Protein AF-A0A3C0YXZ2-F1 (afdb_monomer)

Secondary structure (DSSP, 8-state):
-PPPHHHHHHHHHHHHHHHHHHHHHHHHHHTT-S-S-----TT-HHHHHHHHHHS-TT------S--HHHHHHTT--HHHHHHHHTT-TTSTTTTSSGGG---

pLDDT: mean 96.52, std 4.19, range [66.31, 98.88]

Sequence (103 aa):
MALSPEMMLEMYRKMVTIRTFERFAVQEFHAGNIPGVVHAYIGEEAVAVGVCTALKVTDKIVSTHRGHGHTIAKGADIKLMMAELFARSNGYCHGRGGSMHIA

Structure (mmCIF, N/CA/C/O backbone):
data_AF-A0A3C0YXZ2-F1
#
_entry.id   AF-A0A3C0YXZ2-F1
#
loop_
_atom_site.group_PDB
_atom_site.id
_atom_site.type_symbol
_atom_site.label_atom_id
_atom_site.label_alt_id
_atom_site.label_comp_id
_atom_site.label_asym_id
_atom_site.label_entity_id
_atom_site.label_seq_id
_atom_site.pdbx_PDB_ins_code
_atom_site.Cartn_x
_atom_site.Cartn_y
_atom_site.Cartn_z
_atom_site.occupancy
_atom_site.B_iso_or_equiv
_atom_site.auth_seq_id
_atom_site.auth_comp_id
_atom_site.auth_asym_id
_atom_site.auth_atom_id
_atom_site.pdbx_PDB_model_num
ATOM 1 N N . MET A 1 1 ? -11.507 -6.128 24.008 1.00 66.31 1 MET A N 1
ATOM 2 C CA . MET A 1 1 ? -12.591 -5.202 23.613 1.00 66.31 1 MET A CA 1
ATOM 3 C C . MET A 1 1 ? -13.347 -5.857 22.474 1.00 66.31 1 MET A C 1
ATOM 5 O O . MET A 1 1 ? -12.686 -6.386 21.589 1.00 66.31 1 MET A O 1
ATOM 9 N N . ALA A 1 2 ? -14.677 -5.888 22.511 1.00 86.25 2 ALA A N 1
ATOM 10 C CA . ALA A 1 2 ? -15.449 -6.357 21.362 1.00 86.25 2 ALA A CA 1
ATOM 11 C C . ALA A 1 2 ? -15.380 -5.293 20.252 1.00 86.25 2 ALA A C 1
ATOM 13 O O . ALA A 1 2 ? -15.464 -4.102 20.552 1.00 86.25 2 ALA A O 1
ATOM 14 N N . LEU A 1 3 ? -15.185 -5.709 19.001 1.00 93.06 3 LEU A N 1
ATOM 15 C CA . LEU A 1 3 ? -15.186 -4.799 17.853 1.00 93.06 3 LEU A CA 1
ATOM 16 C C . LEU A 1 3 ? -16.629 -4.410 17.522 1.00 93.06 3 LEU A C 1
ATOM 18 O O . LEU A 1 3 ? -17.497 -5.283 17.455 1.00 93.06 3 LEU A O 1
ATOM 22 N N . SER A 1 4 ? -16.888 -3.119 17.304 1.00 96.62 4 SER A N 1
ATOM 23 C CA . SER A 1 4 ? -18.210 -2.683 16.846 1.00 96.62 4 SER A CA 1
ATOM 24 C C . SER A 1 4 ? -18.456 -3.143 15.398 1.00 96.62 4 SER A C 1
ATOM 26 O O . SER A 1 4 ? -17.491 -3.329 14.644 1.00 96.62 4 SER A O 1
ATOM 28 N N . PRO A 1 5 ? -19.718 -3.319 14.968 1.00 97.50 5 PRO A N 1
ATOM 29 C CA . PRO A 1 5 ? -20.043 -3.620 13.572 1.00 97.50 5 PRO A CA 1
ATOM 30 C C . PRO A 1 5 ? -19.420 -2.635 12.573 1.00 97.50 5 PRO A C 1
ATOM 32 O O . PRO A 1 5 ? -18.913 -3.042 11.528 1.00 97.50 5 PRO A O 1
ATOM 35 N N . GLU A 1 6 ? -19.393 -1.350 12.917 1.00 97.50 6 GLU A N 1
ATOM 36 C CA . GLU A 1 6 ? -18.829 -0.276 12.097 1.00 97.50 6 GLU A CA 1
ATOM 37 C C . GLU A 1 6 ? -17.312 -0.433 11.964 1.00 97.50 6 GLU A C 1
ATOM 39 O O . GLU A 1 6 ? -16.781 -0.356 10.854 1.00 97.50 6 GLU A O 1
ATOM 44 N N . MET A 1 7 ? -16.624 -0.733 13.074 1.00 96.62 7 MET A N 1
ATOM 45 C CA . MET A 1 7 ? -15.186 -1.008 13.069 1.00 96.62 7 MET A CA 1
ATOM 46 C C . MET A 1 7 ? -14.858 -2.240 12.226 1.00 96.62 7 MET A C 1
ATOM 48 O O . MET A 1 7 ? -13.939 -2.198 11.412 1.00 96.62 7 MET A O 1
ATOM 52 N N . MET A 1 8 ? -15.618 -3.330 12.374 1.00 97.75 8 MET A N 1
ATOM 53 C CA . MET A 1 8 ? -15.412 -4.545 11.577 1.00 97.75 8 MET A CA 1
ATOM 54 C C . MET A 1 8 ? -15.587 -4.274 10.080 1.00 97.75 8 MET A C 1
ATOM 56 O O . MET A 1 8 ? -14.792 -4.749 9.267 1.00 97.75 8 MET A O 1
ATOM 60 N N . LEU A 1 9 ? -16.589 -3.473 9.711 1.00 98.44 9 LEU A N 1
ATOM 61 C CA . LEU A 1 9 ? -16.829 -3.096 8.324 1.00 98.44 9 LEU A CA 1
ATOM 62 C C . LEU A 1 9 ? -15.711 -2.205 7.766 1.00 98.44 9 LEU A C 1
ATOM 64 O O . LEU A 1 9 ? -15.300 -2.387 6.620 1.00 98.44 9 LEU A O 1
ATOM 68 N N . GLU A 1 10 ? -15.191 -1.265 8.556 1.00 97.81 10 GLU A N 1
ATOM 69 C CA . GLU A 1 10 ? -14.040 -0.449 8.160 1.00 97.81 10 GLU A CA 1
ATOM 70 C C . GLU A 1 10 ? -12.778 -1.301 7.982 1.00 97.81 10 GLU A C 1
ATOM 72 O O . GLU A 1 10 ? -12.107 -1.197 6.953 1.00 97.81 10 GLU A O 1
ATOM 77 N N . MET A 1 11 ? -12.482 -2.190 8.932 1.00 98.44 11 MET A N 1
ATOM 78 C CA . MET A 1 11 ? -11.347 -3.109 8.841 1.00 98.44 11 MET A CA 1
ATOM 79 C C . MET A 1 11 ? -11.451 -3.994 7.595 1.00 98.44 11 MET A C 1
ATOM 81 O O . MET A 1 11 ? -10.482 -4.124 6.847 1.00 98.44 11 MET A O 1
ATOM 85 N N . TYR A 1 12 ? -12.637 -4.544 7.319 1.00 98.62 12 TYR A N 1
ATOM 86 C CA . TYR A 1 12 ? -12.889 -5.318 6.106 1.00 98.62 12 TYR A CA 1
ATOM 87 C C . TYR A 1 12 ? -12.639 -4.494 4.839 1.00 98.62 12 TYR A C 1
ATOM 89 O O . TYR A 1 12 ? -11.897 -4.931 3.958 1.00 98.62 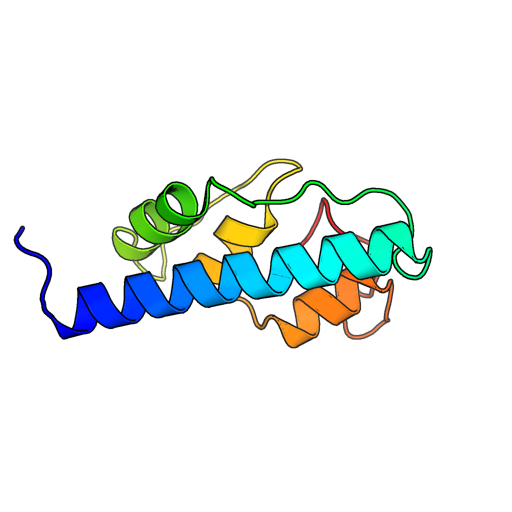12 TYR A O 1
ATOM 97 N N . ARG A 1 13 ? -13.189 -3.274 4.759 1.00 98.56 13 ARG A N 1
ATOM 98 C CA . ARG A 1 13 ? -12.954 -2.370 3.622 1.00 98.56 13 ARG A CA 1
ATOM 99 C C . ARG A 1 13 ? -11.467 -2.102 3.421 1.00 98.56 13 ARG A C 1
ATOM 101 O O . ARG A 1 13 ? -10.999 -2.204 2.293 1.00 98.56 13 ARG A O 1
ATOM 108 N N . LYS A 1 14 ? -10.711 -1.819 4.487 1.00 98.50 14 LYS A N 1
ATOM 109 C CA . LYS A 1 14 ? -9.260 -1.597 4.392 1.00 98.50 14 LYS A CA 1
ATOM 110 C C . LYS A 1 14 ? -8.524 -2.831 3.872 1.00 98.50 14 LYS A C 1
ATOM 112 O O . LYS A 1 14 ? -7.704 -2.692 2.969 1.00 98.50 14 LYS A O 1
ATOM 117 N N . MET A 1 15 ? -8.844 -4.029 4.368 1.00 98.88 15 MET A N 1
ATOM 118 C CA . MET A 1 15 ? -8.233 -5.268 3.867 1.00 98.88 15 MET A CA 1
ATOM 119 C C . MET A 1 15 ? -8.530 -5.488 2.376 1.00 98.88 15 MET A C 1
ATOM 121 O O . MET A 1 15 ? -7.626 -5.815 1.610 1.00 98.88 15 MET A O 1
ATOM 125 N N . VAL A 1 16 ? -9.771 -5.250 1.937 1.00 98.81 16 VAL A N 1
ATOM 126 C CA . VAL A 1 16 ? -10.152 -5.353 0.518 1.00 98.81 16 VAL A CA 1
ATOM 127 C C . VAL A 1 16 ? -9.446 -4.296 -0.334 1.00 98.81 16 VAL A C 1
ATOM 129 O O . VAL A 1 16 ? -8.985 -4.616 -1.431 1.00 98.81 16 VAL A O 1
ATOM 132 N N . THR A 1 17 ? -9.306 -3.063 0.158 1.00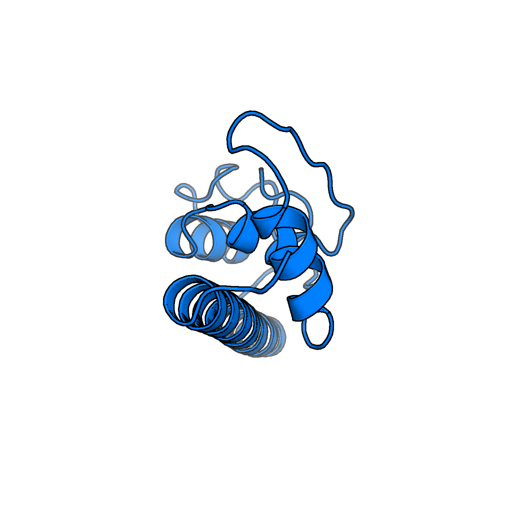 98.75 17 THR A N 1
ATOM 133 C CA . THR A 1 17 ? -8.547 -2.006 -0.525 1.00 98.75 17 THR A CA 1
ATOM 134 C C . THR A 1 17 ? -7.091 -2.414 -0.716 1.00 98.75 17 THR A C 1
ATOM 136 O O . THR A 1 17 ? -6.600 -2.336 -1.840 1.00 98.75 17 THR A O 1
ATOM 139 N N . ILE A 1 18 ? -6.427 -2.913 0.335 1.00 98.81 18 ILE A N 1
ATOM 140 C CA . ILE A 1 18 ? -5.043 -3.403 0.248 1.00 98.81 18 ILE A CA 1
ATOM 141 C C . ILE A 1 18 ? -4.962 -4.528 -0.786 1.00 98.81 18 ILE A C 1
ATOM 143 O O . ILE A 1 18 ? -4.218 -4.414 -1.753 1.00 98.81 18 ILE A O 1
ATOM 147 N N . ARG A 1 19 ? -5.796 -5.569 -0.667 1.00 98.81 19 ARG A N 1
ATOM 148 C CA . ARG A 1 19 ? -5.830 -6.686 -1.626 1.00 98.81 19 ARG A CA 1
ATOM 149 C C . ARG A 1 19 ? -5.998 -6.214 -3.073 1.00 98.81 19 ARG A C 1
ATOM 151 O O . ARG A 1 19 ? -5.362 -6.757 -3.974 1.00 98.81 19 ARG A O 1
ATOM 158 N N . THR A 1 20 ? -6.878 -5.245 -3.305 1.00 98.75 20 THR A N 1
ATOM 159 C CA . THR A 1 20 ? -7.178 -4.727 -4.647 1.00 98.75 20 THR A CA 1
ATOM 160 C C . THR A 1 20 ? -6.005 -3.927 -5.205 1.00 98.75 20 THR A C 1
ATOM 162 O O . THR A 1 20 ? -5.606 -4.156 -6.346 1.00 98.75 20 THR A O 1
ATOM 165 N N . PHE A 1 21 ? -5.417 -3.051 -4.386 1.00 98.69 21 PHE A N 1
ATOM 166 C CA . PHE A 1 21 ? -4.216 -2.292 -4.725 1.00 98.69 21 PHE A CA 1
ATOM 167 C C . PHE A 1 21 ? -3.063 -3.225 -5.105 1.00 98.69 21 PHE A C 1
ATOM 169 O O . PHE A 1 21 ? -2.482 -3.078 -6.178 1.00 98.69 21 PHE A O 1
ATOM 176 N N . GLU A 1 22 ? -2.788 -4.234 -4.275 1.00 98.56 22 GLU A N 1
ATOM 177 C CA . GLU A 1 22 ? -1.698 -5.180 -4.513 1.00 98.56 22 GLU A CA 1
ATOM 178 C C . GLU A 1 22 ? -1.898 -5.993 -5.790 1.00 98.56 22 GLU A C 1
ATOM 180 O O . GLU A 1 22 ? -0.965 -6.150 -6.572 1.00 98.56 22 GLU A O 1
ATOM 185 N N . ARG A 1 23 ? -3.112 -6.503 -6.040 1.00 98.62 23 ARG A N 1
ATOM 186 C CA . ARG A 1 23 ? -3.393 -7.274 -7.261 1.00 98.62 23 ARG A CA 1
ATOM 187 C C . ARG A 1 23 ? -3.153 -6.450 -8.520 1.00 98.62 23 ARG A C 1
ATOM 189 O O . ARG A 1 23 ? -2.599 -6.976 -9.481 1.00 98.62 23 ARG A O 1
ATOM 196 N N . PHE A 1 24 ? -3.553 -5.181 -8.504 1.00 98.50 24 PHE A N 1
ATOM 197 C CA . PHE A 1 24 ? -3.293 -4.274 -9.614 1.00 98.50 24 PHE A CA 1
ATOM 198 C C . PHE A 1 24 ? -1.795 -3.979 -9.756 1.00 98.50 24 PHE A C 1
ATOM 200 O O . PHE A 1 24 ? -1.255 -4.118 -10.846 1.00 98.50 24 PHE A O 1
ATOM 207 N N . ALA A 1 25 ? -1.097 -3.669 -8.659 1.00 98.25 25 ALA A N 1
ATOM 208 C CA . ALA A 1 25 ? 0.347 -3.433 -8.682 1.00 98.25 25 ALA A CA 1
ATOM 209 C C . ALA A 1 25 ? 1.129 -4.643 -9.226 1.00 98.25 25 ALA A C 1
ATOM 211 O O . ALA A 1 25 ? 2.019 -4.479 -10.054 1.00 98.25 25 ALA A O 1
ATOM 212 N N . VAL A 1 26 ? 0.771 -5.866 -8.821 1.00 98.50 26 VAL A N 1
ATOM 213 C CA . VAL A 1 26 ? 1.374 -7.102 -9.346 1.00 98.50 26 VAL A CA 1
ATOM 214 C C . VAL A 1 26 ? 1.097 -7.272 -10.840 1.00 98.50 26 VAL A C 1
ATOM 216 O O . VAL A 1 26 ? 2.009 -7.606 -11.594 1.00 98.50 26 VAL A O 1
ATOM 219 N N . GLN A 1 27 ? -0.136 -7.024 -11.288 1.00 98.56 27 GLN A N 1
ATOM 220 C CA . GLN A 1 27 ? -0.488 -7.104 -12.707 1.00 98.56 27 GLN A CA 1
ATOM 221 C C . GLN A 1 27 ? 0.340 -6.121 -13.547 1.00 98.56 27 GLN A C 1
ATOM 223 O O . GLN A 1 27 ? 0.927 -6.514 -14.553 1.00 98.56 27 GLN A O 1
ATOM 228 N N . GLU A 1 28 ? 0.422 -4.864 -13.121 1.00 98.56 28 GLU A N 1
ATOM 229 C CA . GLU A 1 28 ? 1.139 -3.807 -13.840 1.00 98.56 28 GLU A CA 1
ATOM 230 C C . GLU A 1 28 ? 2.658 -3.996 -13.802 1.00 98.56 28 GLU A C 1
ATOM 232 O O . GLU A 1 28 ? 3.355 -3.685 -14.769 1.00 98.56 28 GLU A O 1
ATOM 237 N N . PHE A 1 29 ? 3.176 -4.576 -12.719 1.00 98.38 29 PHE A N 1
ATOM 238 C CA . PHE A 1 29 ? 4.561 -5.018 -12.641 1.00 98.38 29 PHE A CA 1
ATOM 239 C C . PHE A 1 29 ? 4.863 -6.112 -13.669 1.00 98.38 29 PHE A C 1
ATOM 241 O O . PHE A 1 29 ? 5.820 -5.992 -14.430 1.00 98.38 29 PHE A O 1
ATOM 248 N N . HIS A 1 30 ? 4.018 -7.143 -13.765 1.00 98.00 30 HIS A N 1
ATOM 249 C CA . HIS A 1 30 ? 4.182 -8.192 -14.775 1.00 98.00 30 HIS A CA 1
ATOM 250 C C . HIS A 1 30 ? 3.983 -7.692 -16.211 1.00 98.00 30 HIS A C 1
ATOM 252 O O . HIS A 1 30 ? 4.583 -8.247 -17.129 1.00 98.00 30 HIS A O 1
ATOM 258 N N . ALA A 1 31 ? 3.192 -6.636 -16.408 1.00 98.38 31 ALA A N 1
ATOM 259 C CA . ALA A 1 31 ? 3.066 -5.951 -17.692 1.00 98.38 31 ALA A CA 1
ATOM 260 C C . ALA A 1 31 ? 4.294 -5.083 -18.046 1.00 98.38 31 ALA A C 1
ATOM 262 O O . ALA A 1 31 ? 4.386 -4.596 -19.170 1.00 98.38 31 ALA A O 1
ATOM 263 N N . GLY A 1 32 ? 5.233 -4.886 -17.113 1.00 97.94 32 GLY A N 1
ATOM 264 C CA . GLY A 1 32 ? 6.429 -4.060 -17.299 1.00 97.94 32 GLY A CA 1
ATOM 265 C C . GLY A 1 32 ? 6.198 -2.555 -17.130 1.00 97.94 32 GLY A C 1
ATOM 266 O O . GLY A 1 32 ? 7.095 -1.769 -17.426 1.00 97.94 32 GLY A O 1
ATOM 267 N N . ASN A 1 33 ? 5.022 -2.138 -16.650 1.00 98.06 33 ASN A N 1
ATOM 268 C CA . ASN A 1 33 ? 4.676 -0.723 -16.484 1.00 98.06 33 ASN A CA 1
ATOM 269 C C . ASN A 1 33 ? 5.224 -0.118 -15.183 1.00 98.06 33 ASN A C 1
ATOM 271 O O . ASN A 1 33 ? 5.432 1.094 -15.104 1.00 98.06 33 ASN A O 1
ATOM 275 N N . ILE A 1 34 ? 5.451 -0.952 -14.165 1.00 98.12 34 ILE A N 1
ATOM 276 C CA . ILE A 1 34 ? 6.066 -0.558 -12.893 1.00 98.12 34 ILE A CA 1
ATOM 277 C C . ILE A 1 34 ? 7.550 -0.954 -12.921 1.00 98.12 34 ILE A C 1
ATOM 279 O O . ILE A 1 34 ? 7.853 -2.144 -13.034 1.00 98.12 34 ILE A O 1
ATOM 283 N N . PRO A 1 35 ? 8.488 0.004 -12.812 1.00 95.19 35 PRO A N 1
ATOM 284 C CA . PRO A 1 35 ? 9.913 -0.298 -12.794 1.00 95.19 35 PRO A CA 1
ATOM 285 C C . PRO A 1 35 ? 10.359 -0.903 -11.454 1.00 95.19 35 PRO A C 1
ATOM 287 O O . PRO A 1 35 ? 9.787 -0.637 -10.397 1.00 95.19 35 PRO A O 1
ATOM 290 N N . GLY A 1 36 ? 11.457 -1.661 -11.481 1.00 93.38 36 GLY A N 1
ATOM 291 C CA . GLY A 1 36 ? 12.121 -2.149 -10.272 1.00 93.38 36 GLY A CA 1
ATOM 292 C C . GLY A 1 36 ? 11.525 -3.448 -9.734 1.00 93.38 36 GLY A C 1
ATOM 293 O O . GLY A 1 36 ? 11.594 -4.474 -10.402 1.00 93.38 36 GLY A O 1
ATOM 294 N N . VAL A 1 37 ? 11.021 -3.425 -8.499 1.00 93.56 37 VAL A N 1
ATOM 295 C CA . VAL A 1 37 ? 10.497 -4.603 -7.787 1.00 93.56 37 VAL A CA 1
ATOM 296 C C . VAL A 1 37 ? 9.203 -4.257 -7.063 1.00 93.56 37 VAL A C 1
ATOM 298 O O . VAL A 1 37 ? 9.054 -3.139 -6.578 1.00 93.56 37 VAL A O 1
ATOM 301 N N . VAL A 1 38 ? 8.294 -5.227 -6.947 1.00 96.94 38 VAL A N 1
ATOM 302 C CA . VAL A 1 38 ? 7.055 -5.118 -6.163 1.00 96.94 38 VAL A CA 1
ATOM 303 C C . VAL A 1 38 ? 6.993 -6.263 -5.155 1.00 96.94 38 VAL A C 1
ATOM 305 O O . VAL A 1 38 ? 6.943 -7.434 -5.532 1.00 96.94 38 VAL A O 1
ATOM 308 N N . HIS A 1 39 ? 6.971 -5.930 -3.863 1.00 97.56 39 HIS A N 1
ATOM 309 C CA . HIS A 1 39 ? 6.823 -6.908 -2.782 1.00 97.56 39 HIS A CA 1
ATOM 310 C C . HIS A 1 39 ? 5.379 -6.922 -2.285 1.00 97.56 39 HIS A C 1
ATOM 312 O O . HIS A 1 39 ? 5.005 -6.148 -1.407 1.00 97.56 39 HIS A O 1
ATOM 318 N N . ALA A 1 40 ? 4.56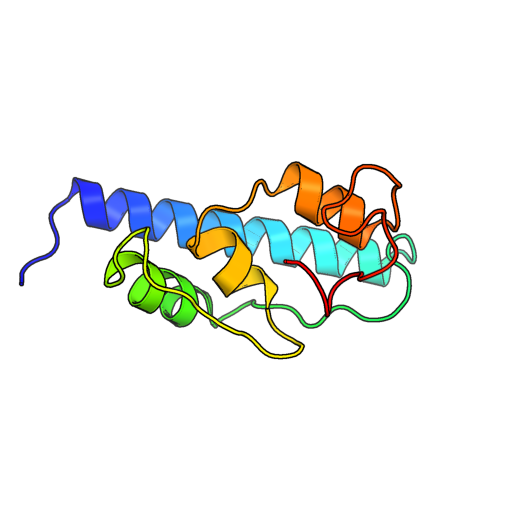7 -7.807 -2.865 1.00 97.06 40 ALA A N 1
ATOM 319 C CA . ALA A 1 40 ? 3.122 -7.760 -2.680 1.00 97.06 40 ALA A CA 1
ATOM 320 C C . ALA A 1 40 ? 2.666 -8.045 -1.236 1.00 97.06 40 ALA A C 1
ATOM 322 O O . ALA A 1 40 ? 3.059 -9.046 -0.649 1.00 97.06 40 ALA A O 1
ATOM 323 N N . TYR A 1 41 ? 1.768 -7.244 -0.672 1.00 98.19 41 TYR A N 1
ATOM 324 C CA . TYR A 1 41 ? 1.230 -7.450 0.690 1.00 98.19 41 TYR A CA 1
ATOM 325 C C . TYR A 1 41 ? 0.106 -8.516 0.771 1.00 98.19 41 TYR A C 1
ATOM 327 O O . TYR A 1 41 ? -0.574 -8.659 1.787 1.00 98.19 41 TYR A O 1
ATOM 335 N N . ILE A 1 42 ? -0.136 -9.251 -0.321 1.00 98.50 42 ILE A N 1
ATOM 336 C CA . ILE A 1 42 ? -1.253 -10.198 -0.459 1.00 98.50 42 ILE A CA 1
ATOM 337 C C . ILE A 1 42 ? -1.144 -11.316 0.582 1.00 98.50 42 ILE A C 1
ATOM 339 O O . ILE A 1 42 ? -0.168 -12.060 0.598 1.00 98.50 42 ILE A O 1
ATOM 343 N N . GLY A 1 43 ? -2.188 -11.473 1.396 1.00 98.56 43 GLY A N 1
ATOM 344 C CA . GLY A 1 43 ? -2.277 -12.495 2.444 1.00 98.56 43 GLY A CA 1
ATOM 345 C C . GLY A 1 43 ? -1.882 -12.002 3.838 1.00 98.56 43 GLY A C 1
ATOM 346 O O . GLY A 1 43 ? -2.186 -12.676 4.819 1.00 98.56 43 GLY A O 1
ATOM 347 N N . GLU A 1 44 ? -1.272 -10.819 3.945 1.00 98.62 44 GLU A N 1
ATOM 348 C CA . GLU A 1 44 ? -0.858 -10.215 5.217 1.00 98.62 44 GLU A CA 1
ATOM 349 C C . GLU A 1 44 ? -1.787 -9.071 5.662 1.00 98.62 44 GLU A C 1
ATOM 351 O O . GLU A 1 44 ? -1.526 -8.416 6.666 1.00 98.62 44 GLU A O 1
ATOM 356 N N . GLU A 1 45 ? -2.906 -8.816 4.971 1.00 98.81 45 GLU A N 1
ATOM 357 C CA . GLU A 1 45 ? -3.724 -7.605 5.164 1.00 98.81 45 GLU A CA 1
ATOM 358 C C . GLU A 1 45 ? -4.222 -7.416 6.603 1.00 98.81 45 GLU A C 1
ATOM 360 O O . GLU A 1 45 ? -4.284 -6.289 7.102 1.00 98.81 45 GLU A O 1
ATOM 365 N N . ALA A 1 46 ? -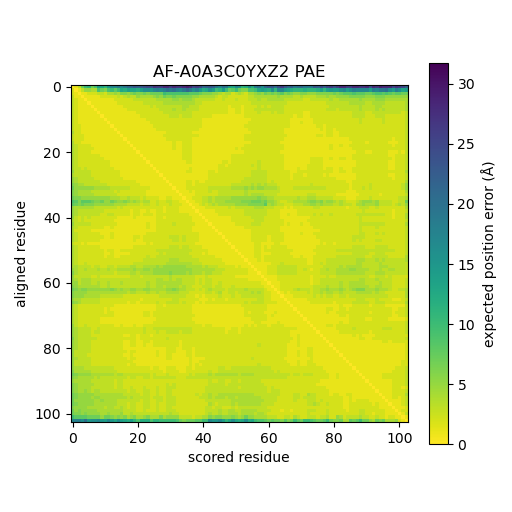4.541 -8.518 7.283 1.00 98.38 46 ALA A N 1
ATOM 366 C CA . ALA A 1 46 ? -4.980 -8.502 8.673 1.00 98.38 46 ALA A CA 1
ATOM 367 C C . ALA A 1 46 ? -3.898 -7.970 9.631 1.00 98.38 46 ALA A C 1
ATOM 369 O O . ALA A 1 46 ? -4.245 -7.364 10.644 1.00 98.38 46 ALA A O 1
ATOM 370 N N . VAL A 1 47 ? -2.609 -8.142 9.308 1.00 98.25 47 VAL A N 1
ATOM 371 C CA . VAL A 1 47 ? -1.484 -7.624 10.103 1.00 98.25 47 VAL A CA 1
ATOM 372 C C . VAL A 1 47 ? -1.495 -6.099 10.070 1.00 98.25 47 VAL A C 1
ATOM 374 O O . VAL A 1 47 ? -1.636 -5.461 11.114 1.00 98.25 47 VAL A O 1
ATOM 377 N N . ALA A 1 48 ? -1.432 -5.505 8.876 1.00 98.00 48 ALA A N 1
ATOM 378 C CA . ALA A 1 48 ? -1.432 -4.054 8.722 1.00 98.00 48 ALA A CA 1
ATOM 379 C C . ALA A 1 48 ? -2.700 -3.403 9.290 1.00 98.00 48 ALA A C 1
ATOM 381 O O . ALA A 1 48 ? -2.607 -2.422 10.031 1.00 98.00 48 ALA A O 1
ATOM 382 N N . VAL A 1 49 ? -3.881 -3.944 8.964 1.00 98.50 49 VAL A N 1
ATOM 383 C CA . VAL A 1 49 ? -5.161 -3.380 9.416 1.00 98.50 49 VAL A CA 1
ATOM 384 C C . VAL A 1 49 ? -5.336 -3.551 10.920 1.00 98.50 49 VAL A C 1
ATOM 386 O O . VAL A 1 49 ? -5.662 -2.582 11.596 1.00 98.50 49 VAL A O 1
ATOM 389 N N . GLY A 1 50 ? -5.068 -4.740 11.463 1.00 97.56 50 GLY A N 1
ATOM 390 C CA . GLY A 1 50 ? -5.189 -5.001 12.896 1.00 97.56 50 GLY A CA 1
ATOM 391 C C . GLY A 1 50 ? -4.284 -4.096 13.729 1.00 97.56 50 GLY A C 1
ATOM 392 O O . GLY A 1 50 ? -4.757 -3.460 14.671 1.00 97.56 50 GLY A O 1
ATOM 393 N N . VAL A 1 51 ? -3.007 -3.974 13.344 1.00 97.06 51 VAL A N 1
ATOM 394 C CA . VAL A 1 51 ? -2.060 -3.088 14.033 1.00 97.06 51 VAL A CA 1
ATOM 395 C C . VAL A 1 51 ? -2.490 -1.628 13.895 1.00 97.06 51 VAL A C 1
ATOM 397 O O . VAL A 1 51 ? -2.624 -0.942 14.903 1.00 97.06 51 VAL A O 1
ATOM 400 N N . CYS A 1 52 ? -2.764 -1.138 12.682 1.00 97.50 52 CYS A N 1
ATOM 401 C CA . CYS A 1 52 ? -3.074 0.282 12.483 1.00 97.50 52 CYS A CA 1
ATOM 402 C C . CYS A 1 52 ? -4.408 0.711 13.108 1.00 97.50 52 CYS A C 1
ATOM 404 O O . CYS A 1 52 ? -4.522 1.864 13.512 1.00 97.50 52 CYS A O 1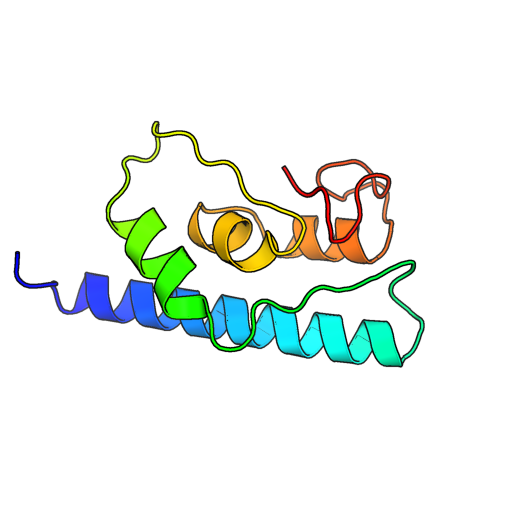
ATOM 406 N N . THR A 1 53 ? -5.394 -0.185 13.225 1.00 96.62 53 THR A N 1
ATOM 407 C CA . THR A 1 53 ? -6.658 0.093 13.928 1.00 96.62 53 THR A CA 1
ATOM 408 C C . THR A 1 53 ? -6.466 0.221 15.442 1.00 96.62 53 THR A C 1
ATOM 410 O O . THR A 1 53 ? -7.211 0.953 16.088 1.00 96.62 53 THR A O 1
ATOM 413 N N . ALA A 1 54 ? -5.474 -0.460 16.021 1.00 95.69 54 ALA A N 1
ATOM 414 C CA . ALA A 1 54 ? -5.173 -0.374 17.451 1.00 95.69 54 ALA A CA 1
ATOM 415 C C . ALA A 1 54 ? -4.315 0.851 17.828 1.00 95.69 54 ALA A C 1
ATOM 417 O O . ALA A 1 54 ? -4.211 1.190 19.007 1.00 95.69 54 ALA A O 1
ATOM 418 N N . LEU A 1 55 ? -3.693 1.504 16.843 1.00 96.56 55 LEU A N 1
ATOM 419 C CA . LEU A 1 55 ? -2.834 2.668 17.044 1.00 96.56 55 LEU A CA 1
ATOM 420 C C . LEU A 1 55 ? -3.629 3.974 17.064 1.00 96.56 55 LEU A C 1
ATOM 422 O O . LEU A 1 55 ? -4.627 4.141 16.362 1.00 96.56 55 LEU A O 1
ATOM 426 N N . LYS A 1 56 ? -3.117 4.966 17.794 1.00 96.19 56 LYS A N 1
ATOM 427 C CA . LYS A 1 56 ? -3.569 6.350 17.643 1.00 96.19 56 LYS A CA 1
ATOM 428 C C . LYS A 1 56 ? -3.061 6.910 16.319 1.00 96.19 56 LYS A C 1
ATOM 430 O O . LYS A 1 56 ? -2.020 6.510 15.790 1.00 96.19 56 LYS A O 1
ATOM 435 N N . VAL A 1 57 ? -3.750 7.929 15.810 1.00 93.12 57 VAL A N 1
ATOM 436 C CA . VAL A 1 57 ? -3.303 8.657 14.612 1.00 93.12 57 VAL A CA 1
ATOM 437 C C . VAL A 1 57 ? -1.893 9.240 14.788 1.00 93.12 57 VAL A C 1
ATOM 439 O O . VAL A 1 57 ? -1.106 9.221 13.849 1.00 93.12 57 VAL A O 1
ATOM 442 N N . THR A 1 58 ? -1.543 9.655 16.009 1.00 96.25 58 THR A N 1
ATOM 443 C CA . THR A 1 58 ? -0.241 10.238 16.370 1.00 96.25 58 THR A CA 1
ATOM 444 C C . THR A 1 58 ? 0.890 9.222 16.499 1.00 96.25 58 THR A C 1
ATOM 446 O O . THR A 1 58 ? 2.055 9.618 16.529 1.00 96.25 58 THR A O 1
ATOM 449 N N . ASP A 1 59 ? 0.573 7.931 16.605 1.00 97.69 59 ASP A N 1
ATOM 450 C CA . ASP A 1 59 ? 1.596 6.901 16.757 1.00 97.69 59 ASP A CA 1
ATOM 451 C C . ASP A 1 59 ? 2.320 6.694 15.427 1.00 97.69 59 ASP A C 1
ATOM 453 O O . ASP A 1 59 ? 1.696 6.632 14.362 1.00 97.69 59 ASP A O 1
ATOM 457 N N . LYS A 1 60 ? 3.647 6.581 15.489 1.00 95.50 60 LYS A N 1
ATOM 458 C CA . LYS A 1 60 ? 4.499 6.378 14.316 1.00 95.50 60 LYS A CA 1
ATOM 459 C C . LYS A 1 60 ? 4.703 4.891 14.062 1.00 95.50 60 LYS A C 1
ATOM 461 O O . LYS A 1 60 ? 4.828 4.109 15.000 1.00 95.50 60 LYS A O 1
ATOM 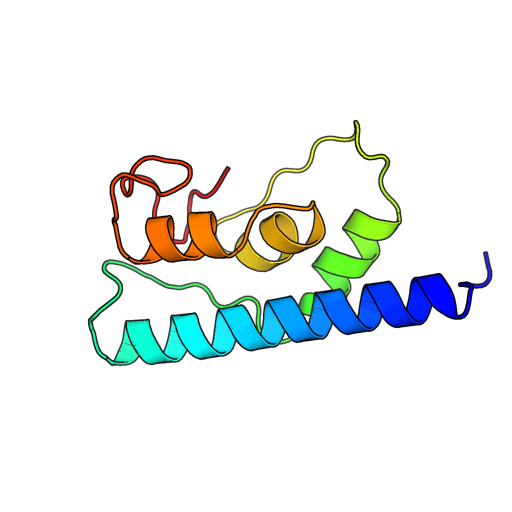466 N N . ILE A 1 61 ? 4.784 4.526 12.788 1.00 94.88 61 ILE A N 1
ATOM 467 C CA . ILE A 1 61 ? 5.134 3.177 12.346 1.00 94.88 61 ILE A CA 1
ATOM 468 C C . ILE A 1 61 ? 6.309 3.251 11.377 1.00 94.88 61 ILE A C 1
ATOM 470 O O . ILE A 1 61 ? 6.516 4.268 10.718 1.00 94.88 61 ILE A O 1
ATOM 474 N N . VAL A 1 62 ? 7.054 2.158 11.285 1.00 94.38 62 VAL A N 1
ATOM 475 C CA . VAL A 1 62 ? 8.033 1.923 10.227 1.00 94.38 62 VAL A CA 1
ATOM 476 C C . VAL A 1 62 ? 7.740 0.557 9.625 1.00 94.38 62 VAL A C 1
ATOM 478 O O . VAL A 1 62 ? 7.275 -0.345 10.323 1.00 94.38 62 VAL A O 1
ATOM 481 N N . SER A 1 63 ? 7.985 0.410 8.329 1.00 92.00 63 SER A N 1
ATOM 482 C CA . SER A 1 63 ? 7.895 -0.876 7.648 1.00 92.00 63 SER A CA 1
ATOM 483 C C . SER A 1 63 ? 9.207 -1.202 6.943 1.00 92.00 63 SER A C 1
ATOM 485 O O . SER A 1 63 ? 10.144 -0.405 6.940 1.00 92.00 63 SER A O 1
ATOM 487 N N . THR A 1 64 ? 9.283 -2.402 6.383 1.00 93.81 64 THR A N 1
ATOM 488 C CA . THR A 1 64 ? 10.412 -2.855 5.568 1.00 93.81 64 THR A CA 1
ATOM 489 C C . THR A 1 64 ? 10.086 -2.658 4.081 1.00 93.81 64 THR A C 1
ATOM 491 O O . THR A 1 64 ? 9.242 -1.840 3.723 1.00 93.81 64 THR A O 1
ATOM 494 N N . HIS A 1 65 ? 10.714 -3.435 3.196 1.00 95.19 65 HIS A N 1
ATOM 495 C CA . HIS A 1 65 ? 10.457 -3.420 1.754 1.00 95.19 65 HIS A CA 1
ATOM 496 C C . HIS A 1 65 ? 9.033 -3.867 1.360 1.00 95.19 65 HIS A C 1
ATOM 498 O O . HIS A 1 65 ? 8.643 -3.682 0.210 1.00 95.19 65 HIS A O 1
ATOM 504 N N . ARG A 1 66 ? 8.259 -4.460 2.286 1.00 96.75 66 ARG A N 1
ATOM 505 C CA . ARG A 1 66 ? 6.868 -4.916 2.092 1.00 96.75 66 ARG A CA 1
ATOM 506 C C . ARG A 1 66 ? 5.884 -3.957 2.782 1.00 96.75 66 ARG A C 1
ATOM 508 O O . ARG A 1 66 ? 5.080 -4.348 3.624 1.00 96.75 66 ARG A O 1
ATOM 515 N N . GLY A 1 67 ? 6.011 -2.665 2.485 1.00 96.56 67 GLY A N 1
ATOM 516 C CA . GLY A 1 67 ? 5.366 -1.596 3.255 1.00 96.56 67 GLY A CA 1
ATOM 517 C C . GLY A 1 67 ? 3.924 -1.260 2.881 1.00 96.56 67 GLY A C 1
ATOM 518 O O . GLY A 1 67 ? 3.208 -0.705 3.711 1.00 96.56 67 GLY A O 1
ATOM 519 N N . HIS A 1 68 ? 3.471 -1.612 1.674 1.00 98.12 68 HIS A N 1
ATOM 520 C CA . HIS A 1 68 ? 2.233 -1.075 1.097 1.00 98.12 68 HIS A CA 1
ATOM 521 C C . HIS A 1 68 ? 1.004 -1.209 2.009 1.00 98.12 68 HIS A C 1
ATOM 523 O O . HIS A 1 68 ? 0.293 -0.230 2.232 1.00 98.12 68 HIS A O 1
ATOM 529 N N . GLY A 1 69 ? 0.773 -2.397 2.584 1.00 98.25 69 GLY A N 1
ATOM 530 C CA . GLY A 1 69 ? -0.370 -2.638 3.463 1.00 98.25 69 GLY A CA 1
ATOM 531 C C . GLY A 1 69 ? -0.369 -1.726 4.687 1.00 98.25 69 GLY A C 1
ATOM 532 O O . GLY A 1 69 ? -1.402 -1.146 5.015 1.00 98.25 69 GLY A O 1
ATOM 533 N N . HIS A 1 70 ? 0.792 -1.539 5.323 1.00 97.69 70 HIS A N 1
ATOM 534 C CA . HIS A 1 70 ? 0.949 -0.629 6.459 1.00 97.69 70 HIS A CA 1
ATOM 535 C C . HIS A 1 70 ? 0.686 0.825 6.055 1.00 97.69 70 HIS A C 1
ATOM 537 O O . HIS A 1 70 ? -0.052 1.525 6.748 1.00 97.69 70 HIS A O 1
ATOM 543 N N . THR A 1 71 ? 1.232 1.265 4.919 1.00 97.00 71 THR A N 1
ATOM 544 C CA . THR A 1 71 ? 1.061 2.629 4.399 1.00 97.00 71 THR A CA 1
ATOM 545 C C . THR A 1 71 ? -0.415 2.935 4.111 1.00 97.00 71 THR A C 1
ATOM 547 O O . THR A 1 71 ? -0.939 3.954 4.565 1.00 97.00 71 THR A O 1
ATOM 550 N N . ILE A 1 72 ? -1.133 2.009 3.463 1.00 97.81 72 ILE A N 1
ATOM 551 C CA . ILE A 1 72 ? -2.579 2.129 3.205 1.00 97.81 72 ILE A CA 1
ATOM 552 C C . ILE A 1 72 ? -3.372 2.100 4.517 1.00 97.81 72 ILE A C 1
ATOM 554 O O . ILE A 1 72 ? -4.223 2.958 4.753 1.00 97.81 72 ILE A O 1
ATOM 558 N N . ALA A 1 73 ? -3.102 1.135 5.401 1.00 97.88 73 ALA A N 1
ATOM 559 C CA . ALA A 1 73 ? -3.844 0.976 6.651 1.00 97.88 73 ALA A CA 1
ATOM 560 C C . ALA A 1 73 ? -3.694 2.191 7.583 1.00 97.88 73 ALA A C 1
ATOM 562 O O . ALA A 1 73 ? -4.661 2.556 8.267 1.00 97.88 73 ALA A O 1
ATOM 563 N N . LYS A 1 74 ? -2.519 2.841 7.558 1.00 96.88 74 LYS A N 1
ATOM 564 C CA . LYS A 1 74 ? -2.208 4.067 8.303 1.00 96.88 74 LYS A CA 1
ATOM 565 C C . LYS A 1 74 ? -2.828 5.334 7.698 1.00 96.88 74 LYS A C 1
ATOM 567 O O . LYS A 1 74 ? -2.856 6.358 8.375 1.00 96.88 74 LYS A O 1
ATOM 572 N N . GLY A 1 75 ? -3.401 5.247 6.495 1.00 95.56 75 GLY A N 1
ATOM 573 C CA . GLY A 1 75 ? -4.237 6.296 5.906 1.00 95.56 75 GLY A CA 1
ATOM 574 C C . GLY A 1 75 ? -3.617 7.051 4.732 1.00 95.56 75 GLY A C 1
ATOM 575 O O . GLY A 1 75 ? -4.081 8.147 4.428 1.00 95.56 75 GLY A O 1
ATOM 576 N N . ALA A 1 76 ? -2.590 6.506 4.077 1.00 95.75 76 ALA A N 1
ATOM 577 C CA . ALA A 1 76 ? -2.068 7.101 2.852 1.00 95.75 76 ALA A CA 1
ATOM 578 C C . ALA A 1 76 ? -3.103 7.076 1.711 1.00 95.75 76 ALA A C 1
ATOM 580 O O . ALA A 1 76 ? -3.926 6.164 1.599 1.00 95.75 76 ALA A O 1
ATOM 581 N N . ASP A 1 77 ? -3.025 8.069 0.827 1.00 97.62 77 ASP A N 1
ATOM 582 C CA . ASP A 1 77 ? -3.809 8.130 -0.399 1.00 97.62 77 ASP A CA 1
ATOM 583 C C . ASP A 1 77 ? -3.231 7.156 -1.431 1.00 97.62 77 ASP A C 1
ATOM 585 O O . ASP A 1 77 ? -2.139 7.344 -1.979 1.00 97.62 77 ASP A O 1
ATOM 589 N N . ILE A 1 78 ? -4.010 6.122 -1.743 1.00 97.69 78 ILE A N 1
ATOM 590 C CA . ILE A 1 78 ? -3.653 5.084 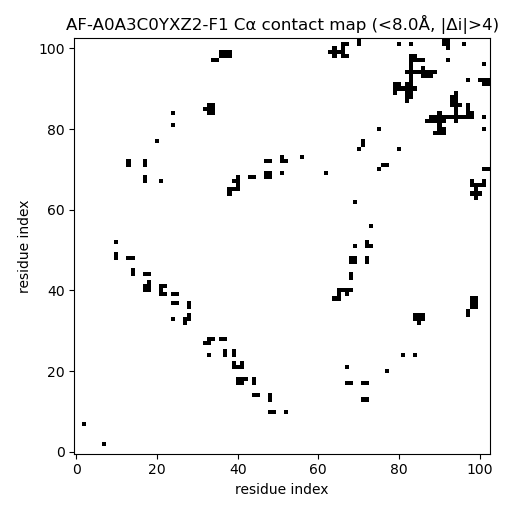-2.711 1.00 97.69 78 ILE A CA 1
ATOM 591 C C . ILE A 1 78 ? -3.356 5.635 -4.112 1.00 97.69 78 ILE A C 1
ATOM 593 O O . ILE A 1 78 ? -2.622 4.996 -4.862 1.00 97.69 78 ILE A O 1
ATOM 597 N N . LYS A 1 79 ? -3.890 6.807 -4.486 1.00 98.00 79 LYS A N 1
ATOM 598 C CA . LYS A 1 79 ? -3.611 7.437 -5.785 1.00 98.00 79 LYS A CA 1
ATOM 599 C C . LYS A 1 79 ? -2.177 7.946 -5.850 1.00 98.00 79 LYS A C 1
ATOM 601 O O . LYS A 1 79 ? -1.500 7.723 -6.850 1.00 98.00 79 LYS A O 1
ATOM 606 N N . LEU A 1 80 ? -1.713 8.589 -4.778 1.00 98.38 80 LEU A N 1
ATOM 607 C CA . LEU A 1 80 ? -0.333 9.060 -4.652 1.00 98.38 80 LEU A CA 1
ATOM 608 C C . LEU A 1 80 ? 0.631 7.881 -4.509 1.00 98.38 80 LEU A C 1
ATOM 610 O O . LEU A 1 80 ? 1.710 7.897 -5.095 1.00 98.38 80 LEU A O 1
ATOM 614 N N . MET A 1 81 ? 0.221 6.821 -3.804 1.00 97.94 81 MET A N 1
ATOM 615 C CA . MET A 1 81 ? 0.991 5.577 -3.777 1.00 97.94 81 MET A CA 1
ATOM 616 C C . MET A 1 81 ? 1.125 4.989 -5.181 1.00 97.94 81 MET A C 1
ATOM 618 O O . MET A 1 81 ? 2.234 4.712 -5.615 1.00 97.94 81 MET A O 1
ATOM 622 N N . MET A 1 82 ? 0.029 4.848 -5.933 1.00 97.81 82 MET A N 1
ATOM 623 C CA . MET A 1 82 ? 0.095 4.294 -7.287 1.00 97.81 82 MET A CA 1
ATOM 624 C C . MET A 1 82 ? 0.958 5.159 -8.211 1.00 97.81 82 MET A C 1
ATOM 626 O O . MET A 1 82 ? 1.764 4.634 -8.971 1.00 97.81 82 MET A O 1
ATOM 630 N N . ALA A 1 83 ? 0.853 6.486 -8.109 1.00 98.25 83 ALA A N 1
ATOM 631 C CA . ALA A 1 83 ? 1.746 7.399 -8.815 1.00 98.25 83 ALA A CA 1
ATOM 632 C C . ALA A 1 83 ? 3.227 7.131 -8.488 1.00 98.25 83 ALA A C 1
ATOM 634 O O . ALA A 1 83 ? 4.050 7.099 -9.402 1.00 98.25 83 ALA A O 1
ATOM 635 N N . GLU A 1 84 ? 3.556 6.873 -7.219 1.00 98.19 84 GLU A N 1
ATOM 636 C CA . GLU A 1 84 ? 4.911 6.510 -6.789 1.00 98.19 84 GLU A CA 1
ATOM 637 C C . GLU A 1 84 ? 5.376 5.183 -7.407 1.00 98.19 84 GLU A C 1
ATOM 639 O O . GLU A 1 84 ? 6.484 5.117 -7.937 1.00 98.19 84 GLU A O 1
ATOM 644 N N . LEU A 1 85 ? 4.524 4.149 -7.419 1.00 98.00 85 LEU A N 1
ATOM 645 C CA . LEU A 1 85 ? 4.844 2.859 -8.049 1.00 98.00 85 LEU A CA 1
ATOM 646 C C . LEU A 1 85 ? 5.129 3.017 -9.551 1.00 98.00 85 LEU A C 1
ATOM 648 O O . LEU A 1 85 ? 6.042 2.390 -10.074 1.00 98.00 85 LEU A O 1
ATOM 652 N N . PHE A 1 86 ? 4.396 3.889 -10.240 1.00 98.12 86 PHE A N 1
ATOM 653 C CA . PHE A 1 86 ? 4.597 4.188 -11.662 1.00 98.12 86 PHE A CA 1
ATOM 654 C C . PHE A 1 86 ? 5.708 5.221 -11.933 1.00 98.12 86 PHE A C 1
ATOM 656 O O . PHE A 1 86 ? 5.792 5.749 -13.046 1.00 98.12 86 PHE A O 1
ATOM 663 N N . ALA A 1 87 ? 6.535 5.544 -10.931 1.00 97.50 87 ALA A N 1
ATOM 664 C CA . ALA A 1 87 ? 7.615 6.529 -11.019 1.00 97.50 87 ALA A CA 1
ATOM 665 C C . ALA A 1 87 ? 7.151 7.906 -11.543 1.00 97.50 87 ALA A C 1
ATOM 667 O O . ALA A 1 87 ? 7.829 8.566 -12.336 1.00 97.50 87 ALA A O 1
ATOM 668 N N . ARG A 1 88 ? 5.958 8.349 -11.129 1.00 98.06 88 ARG A N 1
ATOM 669 C CA . ARG A 1 88 ? 5.394 9.656 -11.495 1.00 98.06 88 ARG A CA 1
ATOM 670 C C . ARG A 1 88 ? 5.803 10.728 -10.486 1.00 98.06 88 ARG A C 1
ATOM 672 O O . ARG A 1 88 ? 5.904 10.480 -9.289 1.00 98.06 88 ARG A O 1
ATOM 679 N N . SER A 1 89 ? 5.968 11.961 -10.963 1.00 97.75 89 SER A N 1
ATOM 680 C CA . SER A 1 89 ? 6.426 13.103 -10.153 1.00 97.75 89 SER A CA 1
ATOM 681 C C . SER A 1 89 ? 5.462 13.523 -9.038 1.00 97.75 89 SER A C 1
ATOM 683 O O . SER A 1 89 ? 5.876 14.193 -8.093 1.00 97.75 89 SER A O 1
ATOM 685 N N . ASN A 1 90 ? 4.190 13.135 -9.138 1.00 97.81 90 ASN A N 1
ATOM 686 C CA . ASN A 1 90 ? 3.161 13.374 -8.129 1.00 97.81 90 ASN A CA 1
ATOM 687 C C . ASN A 1 90 ? 3.002 12.214 -7.128 1.00 97.81 90 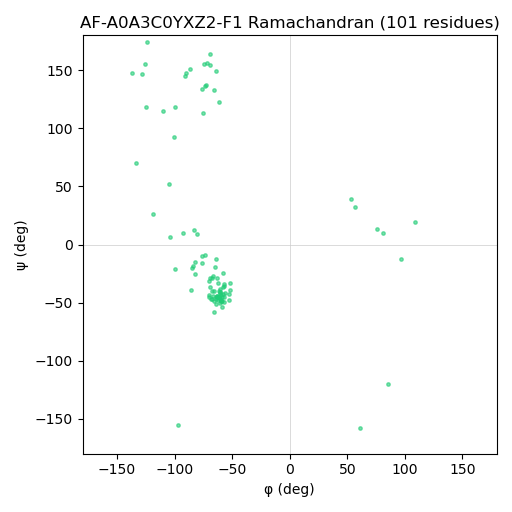ASN A C 1
ATOM 689 O O . ASN A 1 90 ? 2.034 12.212 -6.373 1.00 97.81 90 ASN A O 1
ATOM 693 N N . GLY A 1 91 ? 3.907 11.231 -7.129 1.00 97.88 91 GLY A N 1
ATOM 694 C CA . GLY A 1 91 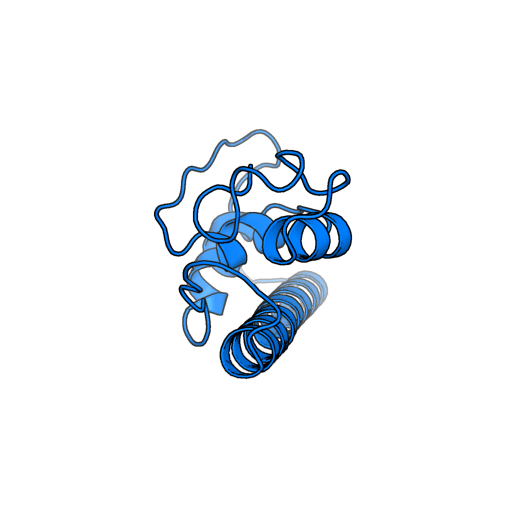? 4.005 10.252 -6.049 1.00 97.88 91 GLY A CA 1
ATOM 695 C C . GLY A 1 91 ? 4.510 10.878 -4.746 1.00 97.88 91 GLY A C 1
ATOM 696 O O . GLY A 1 91 ? 5.070 11.978 -4.750 1.00 97.88 91 GLY A O 1
ATOM 697 N N . TYR A 1 92 ? 4.328 10.168 -3.631 1.00 96.62 92 TYR A N 1
ATOM 698 C CA . TYR A 1 92 ? 4.755 10.606 -2.294 1.00 96.62 92 TYR A CA 1
ATOM 699 C C . TYR A 1 92 ? 6.230 11.027 -2.216 1.00 96.62 92 TYR A C 1
ATOM 701 O O . TYR A 1 92 ? 6.577 11.945 -1.478 1.00 96.62 92 TYR A O 1
ATOM 709 N N . CYS A 1 93 ? 7.094 10.390 -3.007 1.00 96.38 93 CYS A N 1
ATOM 710 C CA . CYS A 1 93 ? 8.530 10.648 -3.057 1.00 96.38 93 CYS A CA 1
ATOM 711 C C . CYS A 1 93 ? 8.975 11.114 -4.453 1.00 96.38 93 CYS A C 1
ATOM 713 O O . CYS A 1 93 ? 10.132 10.931 -4.844 1.00 96.38 93 CYS A O 1
ATOM 715 N N . HIS A 1 94 ? 8.059 11.720 -5.215 1.00 97.06 94 HIS A N 1
ATOM 716 C CA . HIS A 1 94 ? 8.286 12.198 -6.579 1.00 97.06 94 HIS A CA 1
ATOM 717 C C . HIS A 1 94 ? 8.772 11.110 -7.552 1.00 97.06 94 HIS A C 1
ATOM 719 O O . HIS A 1 94 ? 9.546 11.399 -8.469 1.00 97.06 94 HIS A O 1
ATOM 725 N N . GLY A 1 95 ? 8.340 9.862 -7.344 1.00 95.88 95 GLY A N 1
ATOM 726 C CA . GLY A 1 95 ? 8.672 8.723 -8.200 1.00 95.88 95 GLY A CA 1
ATOM 727 C C . GLY A 1 95 ? 10.091 8.184 -8.012 1.00 95.88 95 GLY A C 1
ATOM 728 O O . GLY A 1 95 ? 10.575 7.442 -8.864 1.00 95.88 95 GLY A O 1
ATOM 729 N N . ARG A 1 96 ? 10.786 8.584 -6.939 1.00 95.69 96 ARG A N 1
ATOM 730 C CA . ARG A 1 96 ? 12.168 8.165 -6.647 1.00 95.69 96 ARG A CA 1
ATOM 731 C C . ARG A 1 96 ? 12.260 7.039 -5.622 1.00 95.69 96 ARG A C 1
ATOM 733 O O . ARG A 1 96 ? 13.293 6.380 -5.562 1.00 95.69 96 ARG A O 1
ATOM 740 N N . GLY A 1 97 ? 11.229 6.852 -4.801 1.00 95.62 97 GLY A N 1
ATOM 741 C CA . GLY A 1 97 ? 11.197 5.828 -3.760 1.00 95.62 97 GLY A CA 1
ATOM 742 C C . GLY A 1 97 ? 10.707 4.480 -4.284 1.00 95.62 97 GLY A C 1
ATOM 743 O O . GLY A 1 97 ? 11.254 3.433 -3.928 1.00 95.62 97 GLY A O 1
ATOM 744 N N . GLY A 1 98 ? 9.706 4.507 -5.168 1.00 95.19 98 GLY A N 1
ATOM 745 C CA . GLY A 1 98 ? 9.090 3.304 -5.726 1.00 95.19 98 GLY A CA 1
ATOM 746 C C . GLY A 1 98 ? 8.447 2.413 -4.655 1.00 95.19 98 GLY A C 1
ATOM 747 O O . GLY A 1 98 ? 8.126 2.861 -3.557 1.00 95.19 98 GLY A O 1
ATOM 748 N N . SER A 1 99 ? 8.264 1.124 -4.961 1.00 95.94 99 SER A N 1
ATOM 749 C CA . SER A 1 99 ? 7.525 0.179 -4.099 1.00 95.94 99 SER A CA 1
ATOM 750 C C . SER A 1 99 ? 8.085 0.044 -2.674 1.00 95.94 99 SER A C 1
ATOM 752 O O . SER A 1 99 ? 7.324 -0.107 -1.721 1.00 95.94 99 SER A O 1
ATOM 754 N N . MET A 1 100 ? 9.408 0.095 -2.500 1.00 95.62 100 MET A N 1
ATOM 755 C CA . MET A 1 100 ? 10.041 -0.191 -1.205 1.00 95.62 100 MET A CA 1
ATOM 756 C C . MET A 1 100 ? 10.084 1.013 -0.257 1.00 95.62 100 MET A C 1
ATOM 758 O O . MET A 1 100 ? 10.285 0.830 0.943 1.00 95.62 100 MET A O 1
ATOM 762 N N . HIS A 1 101 ? 9.927 2.233 -0.778 1.00 94.38 101 HIS A N 1
ATOM 763 C CA . HIS A 1 101 ? 10.163 3.469 -0.033 1.00 94.38 101 HIS A CA 1
ATOM 764 C C . HIS A 1 101 ? 9.019 4.462 -0.252 1.00 94.38 101 HIS A C 1
ATOM 766 O O . HIS A 1 101 ? 9.189 5.486 -0.907 1.00 94.38 101 HIS A O 1
ATOM 772 N N . ILE A 1 102 ? 7.851 4.143 0.308 1.00 88.88 102 ILE A N 1
ATOM 773 C CA . ILE A 1 102 ? 6.666 5.009 0.295 1.00 88.88 102 ILE A CA 1
ATOM 774 C C . ILE A 1 102 ? 6.425 5.510 1.720 1.00 88.88 102 ILE A C 1
ATOM 776 O O . ILE A 1 102 ? 6.130 4.702 2.607 1.00 88.88 102 ILE A O 1
ATOM 780 N N . ALA A 1 103 ? 6.552 6.819 1.935 1.00 75.19 103 ALA A N 1
ATOM 781 C CA . ALA A 1 103 ? 6.395 7.478 3.232 1.00 75.19 103 ALA A CA 1
ATOM 782 C C . ALA A 1 103 ? 5.709 8.840 3.093 1.00 75.19 103 ALA A C 1
ATOM 784 O O . ALA A 1 103 ? 5.898 9.483 2.036 1.00 75.19 103 ALA A O 1
#

Radius of gyration: 13.77 Å; Cα contacts (8 Å, |Δi|>4): 142; chains: 1; bounding box: 32×26×41 Å

Solvent-accessible surface area (backbone atoms only — not comparable to full-atom values): 5817 Å² total; per-residue (Å²): 132,86,78,50,74,68,55,52,52,50,48,50,50,50,35,51,50,43,47,52,52,36,54,49,52,53,52,38,38,76,70,64,67,32,72,92,64,78,57,69,46,72,92,48,37,66,56,27,37,55,53,41,70,75,47,59,91,88,59,85,84,86,74,58,58,61,25,61,36,44,44,48,47,69,65,53,60,65,66,32,51,51,30,11,36,56,51,29,70,75,10,69,54,46,24,72,40,32,53,52,46,73,112

Mean predicted aligned error: 2.54 Å

Nearest PDB structures (foldseek):
  6cer-assembly2_G  TM=9.789E-01  e=2.256E-05  Homo sapiens
  6cer-assembly1_A  TM=9.802E-01  e=3.789E-05  Homo sapiens
  6cer-assembly1_C  TM=9.764E-01  e=1.345E-04  Homo sapiens
  3exg-assembly5_S  TM=9.745E-01  e=1.598E-04  Homo sapiens
  3exg-assembly6_W  TM=9.771E-01  e=2.012E-04  Homo sapiens

Foldseek 3Di:
DDADPVLVVVLVVLLVVLQVLLVVLVVCVVVVQFPDDADRCPPVLCVLQVVLSPDDLPDDDDDFQHCSSNCSNSPDDSVLLVCLRSLDCSHQVGVPQHSGRHD